Protein AF-A0A0V0YZ65-F1 (afdb_monomer_lite)

InterPro domains:
  IPR001584 Integrase, catalytic core [PS50994] (1-68)
  IPR012337 Ribonuclease H-like superfamily [SSF53098] (2-57)
  IPR036397 Ribonuclease H superfamily [G3DSA:3.30.420.10] (1-64)

Radius of gyration: 11.6 Å; chains: 1; bounding box: 27×29×24 Å

Structure (mmCIF, N/CA/C/O backbone):
data_AF-A0A0V0YZ65-F1
#
_entry.id   AF-A0A0V0YZ65-F1
#
loop_
_atom_site.group_PDB
_atom_site.id
_atom_site.type_symbol
_atom_site.label_atom_id
_atom_site.label_alt_id
_atom_site.label_comp_id
_atom_site.label_asym_id
_atom_site.label_entity_id
_atom_site.label_seq_id
_atom_site.pdbx_PDB_ins_code
_atom_site.Cartn_x
_atom_site.Cartn_y
_atom_site.Cartn_z
_atom_site.occupancy
_atom_site.B_iso_or_equiv
_atom_site.auth_seq_id
_atom_site.auth_comp_id
_atom_site.auth_asym_id
_atom_site.auth_atom_id
_atom_site.pdbx_PDB_model_num
ATOM 1 N N . MET A 1 1 ? 4.701 7.666 5.017 1.00 93.56 1 MET A N 1
ATOM 2 C CA . MET A 1 1 ? 4.743 6.375 4.311 1.00 93.56 1 MET A CA 1
ATOM 3 C C . MET A 1 1 ? 5.654 6.510 3.113 1.00 93.56 1 MET A C 1
ATOM 5 O O . MET A 1 1 ? 5.548 7.503 2.401 1.00 93.56 1 MET A O 1
ATOM 9 N N . THR A 1 2 ? 6.501 5.512 2.891 1.00 96.62 2 THR A N 1
ATOM 10 C CA . THR A 1 2 ? 7.288 5.382 1.664 1.00 96.62 2 THR A CA 1
ATOM 11 C C . THR A 1 2 ? 6.757 4.180 0.901 1.00 96.62 2 THR A C 1
ATOM 13 O O . THR A 1 2 ? 6.715 3.082 1.451 1.00 96.62 2 THR A O 1
ATOM 16 N N . TYR A 1 3 ? 6.332 4.385 -0.340 1.00 96.94 3 TYR A N 1
ATOM 17 C CA . TYR A 1 3 ? 5.976 3.311 -1.259 1.00 96.94 3 TYR A CA 1
ATOM 18 C C . TYR A 1 3 ? 6.985 3.304 -2.400 1.00 96.94 3 TYR A C 1
ATOM 20 O O . TYR A 1 3 ? 7.166 4.316 -3.076 1.00 96.94 3 TYR A O 1
ATOM 28 N N . LEU A 1 4 ? 7.648 2.171 -2.609 1.00 97.00 4 LEU A N 1
ATOM 29 C CA . LEU A 1 4 ? 8.646 2.014 -3.657 1.00 97.00 4 LEU A CA 1
ATOM 30 C C . LEU A 1 4 ? 8.163 0.978 -4.663 1.00 97.00 4 LEU A C 1
ATOM 32 O O . LEU A 1 4 ? 8.011 -0.198 -4.331 1.00 97.00 4 LEU A O 1
ATOM 36 N N . ASN A 1 5 ? 7.993 1.394 -5.915 1.00 95.88 5 ASN A N 1
ATOM 37 C CA . ASN A 1 5 ? 7.867 0.439 -7.002 1.00 95.88 5 ASN A CA 1
ATOM 38 C C . A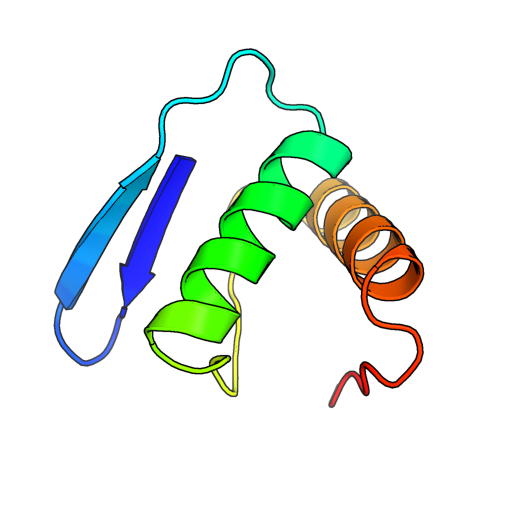SN A 1 5 ? 9.242 -0.199 -7.246 1.00 95.88 5 ASN A C 1
ATOM 40 O O . ASN A 1 5 ? 10.176 0.457 -7.710 1.00 95.88 5 ASN A O 1
ATOM 44 N N . HIS A 1 6 ? 9.377 -1.486 -6.929 1.00 93.00 6 HIS A N 1
ATOM 45 C CA . HIS A 1 6 ? 10.667 -2.165 -7.017 1.00 93.00 6 HIS A CA 1
ATOM 46 C C . HIS A 1 6 ? 11.191 -2.288 -8.458 1.00 93.00 6 HIS A C 1
ATOM 48 O O . HIS A 1 6 ? 12.409 -2.296 -8.652 1.00 93.00 6 HIS A O 1
ATOM 54 N N . PHE A 1 7 ? 10.304 -2.380 -9.453 1.00 92.69 7 PHE A N 1
ATOM 55 C CA . PHE A 1 7 ? 10.681 -2.530 -10.859 1.00 92.69 7 PHE A CA 1
ATOM 56 C C . PHE A 1 7 ? 11.197 -1.211 -11.442 1.00 92.69 7 PHE A C 1
ATOM 58 O O . PHE A 1 7 ? 12.321 -1.155 -11.932 1.00 92.69 7 PHE A O 1
ATOM 65 N N . THR A 1 8 ? 10.418 -0.134 -11.328 1.00 95.06 8 THR A N 1
ATOM 66 C CA . THR A 1 8 ? 10.772 1.171 -11.914 1.00 95.06 8 THR A CA 1
ATOM 67 C C . THR A 1 8 ? 11.663 2.025 -11.016 1.00 95.06 8 THR A C 1
ATOM 69 O O . THR A 1 8 ? 12.151 3.063 -11.452 1.00 95.06 8 THR A O 1
ATOM 72 N N . LYS A 1 9 ? 11.842 1.626 -9.750 1.00 94.50 9 LYS A N 1
ATOM 73 C CA . LYS A 1 9 ? 12.460 2.432 -8.683 1.00 94.50 9 LYS A CA 1
ATOM 74 C C . LYS A 1 9 ? 11.742 3.763 -8.422 1.00 94.50 9 LYS A C 1
ATOM 76 O O . LYS A 1 9 ? 12.290 4.637 -7.756 1.00 94.50 9 LYS A O 1
ATOM 81 N N . PHE A 1 10 ? 10.501 3.906 -8.893 1.00 95.06 10 PHE A N 1
ATOM 82 C CA . PHE A 1 10 ? 9.675 5.076 -8.621 1.00 95.06 10 PHE A CA 1
ATOM 83 C C . PHE A 1 10 ? 9.228 5.087 -7.156 1.00 95.06 10 PHE A C 1
ATOM 85 O O . PHE A 1 10 ? 8.681 4.099 -6.658 1.00 95.06 10 PHE A O 1
ATOM 92 N N . CYS A 1 11 ? 9.467 6.204 -6.472 1.00 96.81 11 CYS A N 1
ATOM 93 C CA . CYS A 1 11 ? 9.208 6.363 -5.047 1.00 96.81 11 CYS A CA 1
ATOM 94 C C . CYS A 1 11 ? 8.088 7.377 -4.818 1.00 96.81 11 CYS A C 1
ATOM 96 O O . CYS A 1 11 ? 8.129 8.487 -5.346 1.00 96.81 11 CYS A O 1
ATOM 98 N N . ILE A 1 12 ? 7.112 6.998 -3.997 1.00 97.06 12 ILE A N 1
ATOM 99 C CA . ILE A 1 12 ? 6.019 7.860 -3.561 1.00 97.06 12 ILE A CA 1
ATOM 100 C C . ILE A 1 12 ? 6.175 8.087 -2.062 1.00 97.06 12 ILE A C 1
ATOM 102 O O . ILE A 1 12 ? 6.201 7.142 -1.266 1.00 97.06 12 ILE A O 1
ATOM 106 N N . LEU A 1 13 ? 6.255 9.358 -1.682 1.00 97.31 13 LEU A N 1
ATOM 107 C CA . LEU A 1 13 ? 6.285 9.793 -0.293 1.00 97.31 13 LEU A CA 1
ATOM 108 C C . LEU A 1 13 ? 4.922 10.377 0.056 1.00 97.31 13 LEU A C 1
ATOM 110 O O . LEU A 1 13 ? 4.499 11.369 -0.530 1.00 97.31 13 LEU A O 1
ATOM 114 N N . SER A 1 14 ? 4.245 9.762 1.021 1.00 95.94 14 SER A N 1
ATOM 115 C CA . SER A 1 14 ? 2.954 10.243 1.509 1.00 95.94 14 SER A CA 1
ATOM 116 C C . SER A 1 14 ? 3.065 10.593 2.992 1.00 95.94 14 SER A C 1
ATOM 118 O O . SER A 1 14 ? 3.418 9.713 3.791 1.00 95.94 14 SER A O 1
ATOM 120 N N . PRO A 1 15 ? 2.839 11.856 3.397 1.00 96.81 15 PRO A N 1
ATOM 121 C CA . PRO A 1 15 ? 2.869 12.226 4.805 1.00 96.81 15 PRO A CA 1
ATOM 122 C C . PRO A 1 15 ? 1.735 11.517 5.550 1.00 96.81 15 PRO A C 1
ATOM 124 O O . PRO A 1 15 ? 0.621 11.411 5.042 1.00 96.81 15 PRO A O 1
ATOM 127 N N . LEU A 1 16 ? 2.034 11.038 6.757 1.00 97.12 16 LEU A N 1
ATOM 128 C CA . LEU A 1 16 ? 1.046 10.439 7.649 1.00 97.12 16 LEU A CA 1
ATOM 129 C C . LEU A 1 16 ? 0.965 11.258 8.936 1.00 97.12 16 LEU A C 1
ATOM 131 O O . LEU A 1 16 ? 1.998 11.657 9.477 1.00 97.12 16 LEU A O 1
ATOM 135 N N . LYS A 1 17 ? -0.248 11.463 9.441 1.00 97.50 17 LYS A N 1
ATOM 136 C CA . LYS A 1 17 ? -0.514 12.031 10.767 1.00 97.50 17 LYS A CA 1
ATOM 137 C C . LYS A 1 17 ? -0.295 10.989 11.864 1.00 97.50 17 LYS A C 1
ATOM 139 O O . LYS A 1 17 ? 0.089 11.339 12.977 1.00 97.50 17 LYS A O 1
ATOM 144 N N . SER A 1 18 ? -0.521 9.714 11.554 1.00 95.94 18 SER A N 1
ATOM 145 C CA . SER A 1 18 ? -0.355 8.582 12.462 1.00 95.94 18 SER A CA 1
ATOM 146 C C . SER A 1 18 ? 0.161 7.339 11.728 1.00 95.94 18 SER A C 1
ATOM 148 O O . SER A 1 18 ? 0.064 7.222 10.512 1.00 95.94 18 SER A O 1
ATOM 150 N N . LYS A 1 19 ? 0.694 6.359 12.466 1.00 93.25 19 LYS A N 1
ATOM 151 C CA . LYS A 1 19 ? 1.071 5.046 11.903 1.00 93.25 19 LYS A CA 1
ATOM 152 C C . LYS A 1 19 ? -0.081 4.031 11.943 1.00 93.25 19 LYS A C 1
ATOM 154 O O . LYS A 1 19 ? 0.166 2.831 11.908 1.00 93.25 19 LYS A O 1
ATOM 159 N N . ARG A 1 20 ? -1.332 4.482 12.089 1.00 96.50 20 ARG A N 1
ATOM 160 C CA . ARG A 1 20 ? -2.492 3.583 12.174 1.00 96.50 20 ARG A CA 1
ATOM 161 C C . ARG A 1 20 ? -2.722 2.897 10.825 1.00 96.50 20 ARG A C 1
ATOM 163 O O . ARG A 1 20 ? -2.558 3.522 9.779 1.00 96.50 20 ARG A O 1
ATOM 170 N N . ALA A 1 21 ? -3.122 1.625 10.860 1.00 96.88 21 ALA A N 1
ATOM 171 C CA . ALA A 1 21 ? -3.348 0.821 9.658 1.00 96.88 21 ALA A CA 1
ATOM 172 C C . ALA A 1 21 ? -4.389 1.447 8.715 1.00 96.88 21 ALA A C 1
ATOM 174 O O . ALA A 1 21 ? -4.175 1.449 7.510 1.00 96.88 21 ALA A O 1
ATOM 175 N N . GLU A 1 22 ? -5.443 2.050 9.270 1.00 97.38 22 GLU A N 1
ATOM 176 C CA . GLU A 1 22 ? -6.497 2.778 8.547 1.00 97.38 22 GLU A CA 1
ATOM 177 C C . GLU A 1 22 ? -5.922 3.862 7.617 1.00 97.38 22 GLU A C 1
ATOM 179 O O . GLU A 1 22 ? -6.215 3.912 6.423 1.00 97.38 22 GLU A O 1
ATOM 184 N N . GLU A 1 23 ? -5.032 4.708 8.145 1.00 97.62 23 GLU A N 1
ATOM 185 C CA . GLU A 1 23 ? -4.433 5.804 7.381 1.00 97.62 23 GLU A CA 1
ATOM 186 C C . GLU A 1 23 ? -3.471 5.276 6.308 1.00 97.62 23 GLU A C 1
ATOM 188 O O . GLU A 1 23 ? -3.453 5.767 5.178 1.00 97.62 23 GLU A O 1
ATOM 193 N N . VAL A 1 24 ? -2.701 4.233 6.633 1.00 97.00 24 VAL A N 1
ATOM 194 C CA . VAL A 1 24 ? -1.801 3.580 5.672 1.00 97.00 24 VAL A CA 1
ATOM 195 C C . VAL A 1 24 ? -2.590 2.904 4.547 1.00 97.00 24 VAL A C 1
ATOM 197 O O . VAL A 1 24 ? -2.217 3.045 3.383 1.00 97.00 24 VAL A O 1
ATOM 200 N N . ALA A 1 25 ? -3.687 2.216 4.865 1.00 96.81 25 ALA A N 1
ATOM 201 C CA . ALA A 1 25 ? -4.576 1.590 3.890 1.00 96.81 25 ALA A CA 1
ATOM 202 C C . ALA A 1 25 ? -5.203 2.634 2.956 1.00 96.81 25 ALA A C 1
ATOM 204 O O . ALA A 1 25 ? -5.178 2.454 1.739 1.00 96.81 25 ALA A O 1
ATOM 205 N N . SER A 1 26 ? -5.667 3.761 3.505 1.00 96.88 26 SER A N 1
ATOM 206 C CA . SER A 1 26 ? -6.180 4.889 2.719 1.00 96.88 26 SER A CA 1
ATOM 207 C C . SER A 1 26 ? -5.140 5.413 1.716 1.00 96.88 26 SER A C 1
ATOM 209 O O . SER A 1 26 ? -5.442 5.572 0.531 1.00 96.88 26 SER A O 1
ATOM 211 N N . LYS A 1 27 ? -3.885 5.601 2.150 1.00 97.06 27 LYS A N 1
ATOM 212 C CA . LYS A 1 27 ? -2.794 6.045 1.263 1.00 97.06 27 LYS A CA 1
ATOM 213 C C . LYS A 1 27 ? -2.355 5.000 0.245 1.00 97.06 27 LYS A C 1
ATOM 215 O O . LYS A 1 27 ? -2.023 5.365 -0.880 1.00 97.06 27 LYS A O 1
ATOM 220 N N . LEU A 1 28 ? -2.381 3.717 0.593 1.00 96.31 28 LEU A N 1
ATOM 221 C CA . LEU A 1 28 ? -2.145 2.638 -0.368 1.00 96.31 28 LEU A CA 1
ATOM 222 C C . LEU A 1 28 ? -3.228 2.598 -1.445 1.00 96.31 28 LEU A C 1
ATOM 224 O O . LEU A 1 28 ? -2.901 2.488 -2.624 1.00 96.31 28 LEU A O 1
ATOM 228 N N . LEU A 1 29 ? -4.497 2.738 -1.059 1.00 96.06 29 LEU A N 1
ATOM 229 C CA . LEU A 1 29 ? -5.613 2.747 -1.999 1.00 96.06 29 LEU A CA 1
ATOM 230 C C . LEU A 1 29 ? -5.503 3.915 -2.990 1.00 96.06 29 LEU A C 1
ATOM 232 O O . LEU A 1 29 ? -5.671 3.710 -4.188 1.00 96.06 29 LEU A O 1
ATOM 236 N N . GLU A 1 30 ? -5.138 5.110 -2.517 1.00 96.69 30 GLU A N 1
ATOM 237 C CA . GLU A 1 30 ? -4.865 6.278 -3.371 1.00 96.69 30 GLU A CA 1
ATOM 238 C C . GLU A 1 30 ? -3.782 5.975 -4.426 1.00 96.69 30 GLU A C 1
ATOM 240 O O . GLU A 1 30 ? -3.955 6.262 -5.615 1.00 96.69 30 GLU A O 1
ATOM 245 N N . ILE A 1 31 ? -2.691 5.319 -4.015 1.00 96.19 31 ILE A N 1
ATOM 246 C CA . ILE A 1 31 ? -1.612 4.896 -4.920 1.00 96.19 31 ILE A CA 1
ATOM 247 C C . ILE A 1 31 ? -2.123 3.865 -5.934 1.00 96.19 31 ILE A C 1
ATOM 249 O O . ILE A 1 31 ? -1.845 3.998 -7.126 1.00 96.19 31 ILE A O 1
ATOM 253 N N . PHE A 1 32 ? -2.884 2.862 -5.494 1.00 94.81 32 PHE A N 1
ATOM 254 C CA . PHE A 1 32 ? -3.397 1.804 -6.369 1.00 94.81 32 PHE A CA 1
ATOM 255 C C . PHE A 1 32 ? -4.392 2.326 -7.401 1.00 94.81 32 PHE A C 1
ATOM 257 O O . PHE A 1 32 ? -4.379 1.873 -8.541 1.00 94.81 32 PHE A O 1
ATOM 264 N N . LEU A 1 33 ? -5.225 3.298 -7.033 1.00 95.06 33 LEU A N 1
ATOM 265 C CA . LEU A 1 33 ? -6.155 3.932 -7.965 1.00 95.06 33 LEU A CA 1
ATOM 266 C C . LEU A 1 33 ? -5.440 4.848 -8.969 1.00 95.06 33 LEU A C 1
ATOM 268 O O . LEU A 1 33 ? -5.918 5.011 -10.087 1.00 95.06 33 LEU A O 1
ATOM 272 N N . THR A 1 34 ? -4.287 5.411 -8.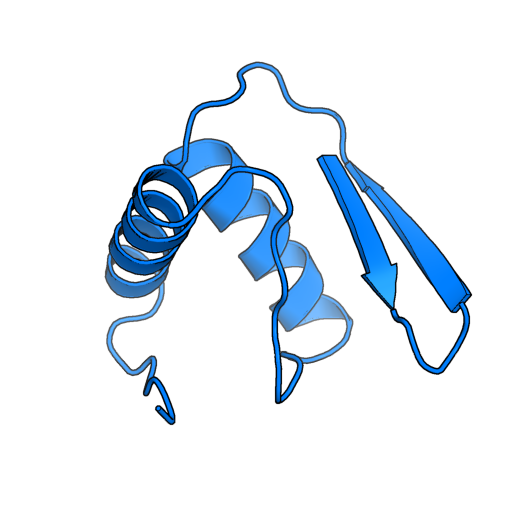597 1.00 96.06 34 THR A N 1
ATOM 273 C CA . THR A 1 34 ? -3.510 6.308 -9.469 1.00 96.06 34 THR A CA 1
ATOM 274 C C . THR A 1 34 ? -2.601 5.547 -10.437 1.00 96.06 34 THR A C 1
ATOM 276 O O . THR A 1 34 ? -2.499 5.909 -11.606 1.00 96.06 34 THR A O 1
ATOM 279 N N . PHE A 1 35 ? -1.923 4.498 -9.964 1.00 93.69 35 PHE A N 1
ATOM 280 C CA . PHE A 1 35 ? -0.870 3.797 -10.715 1.00 93.69 35 PHE A CA 1
ATOM 281 C C . PHE A 1 35 ? -1.202 2.335 -11.040 1.00 93.69 35 PHE A C 1
ATOM 283 O O . PHE A 1 35 ? -0.436 1.675 -11.741 1.00 93.69 35 PHE A O 1
ATOM 290 N N . GLY A 1 36 ? -2.322 1.823 -10.531 1.00 92.38 36 GLY A N 1
ATOM 291 C CA . GLY A 1 36 ? -2.652 0.402 -10.531 1.00 92.38 36 GLY A CA 1
ATOM 292 C C . GLY A 1 36 ? -2.173 -0.310 -9.261 1.00 92.38 36 GLY A C 1
ATOM 293 O O . GLY A 1 36 ? -1.175 0.061 -8.638 1.00 92.38 36 GLY A O 1
ATOM 294 N N . ALA A 1 37 ? -2.898 -1.359 -8.871 1.00 91.50 37 ALA A N 1
ATOM 295 C CA . ALA A 1 37 ? -2.507 -2.227 -7.766 1.00 91.50 37 ALA A CA 1
ATOM 296 C C . ALA A 1 37 ? -1.372 -3.181 -8.199 1.00 91.50 37 ALA A C 1
ATOM 298 O O . ALA A 1 37 ? -1.438 -3.751 -9.292 1.0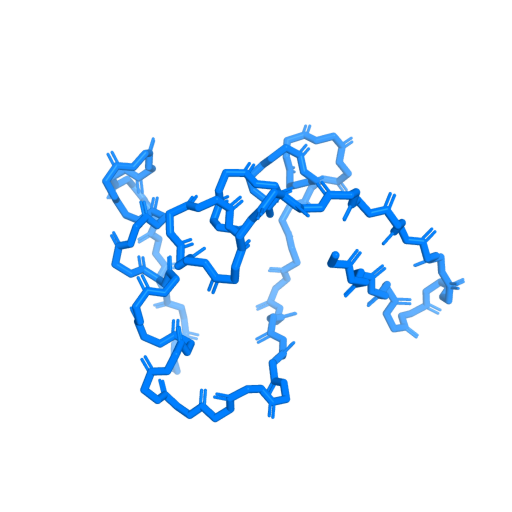0 91.50 37 ALA A O 1
ATOM 299 N N . PRO A 1 38 ? -0.336 -3.390 -7.367 1.00 92.06 38 PRO A N 1
ATOM 300 C CA . PRO A 1 38 ? 0.722 -4.344 -7.672 1.00 92.06 38 PRO A CA 1
ATOM 301 C C . PRO A 1 38 ? 0.231 -5.787 -7.484 1.00 92.06 38 PRO A C 1
ATOM 303 O O . PRO A 1 38 ? -0.606 -6.058 -6.626 1.00 92.06 38 PRO A O 1
ATOM 306 N N . SER A 1 39 ? 0.816 -6.742 -8.213 1.00 90.50 39 SER A N 1
ATOM 307 C CA . SER A 1 39 ? 0.558 -8.174 -7.973 1.00 90.50 39 SER A CA 1
ATOM 308 C C . SER A 1 39 ? 1.120 -8.664 -6.636 1.00 90.50 39 SER A C 1
ATOM 310 O O . SER A 1 39 ? 0.614 -9.628 -6.076 1.00 90.50 39 SER A O 1
ATOM 312 N N . ILE A 1 40 ? 2.179 -8.019 -6.135 1.00 90.88 40 ILE A N 1
ATOM 313 C CA . ILE A 1 40 ? 2.822 -8.346 -4.861 1.00 90.88 40 ILE A CA 1
ATOM 314 C C . ILE A 1 40 ? 3.057 -7.045 -4.095 1.00 90.88 40 ILE A C 1
ATOM 316 O O . ILE A 1 40 ? 3.711 -6.132 -4.599 1.00 90.88 40 ILE A O 1
ATOM 320 N N . LEU A 1 41 ? 2.558 -6.983 -2.862 1.00 92.12 41 LEU A N 1
ATOM 321 C CA . LEU A 1 41 ? 2.819 -5.900 -1.919 1.00 92.12 41 LEU A CA 1
ATOM 322 C C . LEU A 1 41 ? 3.660 -6.439 -0.758 1.00 92.12 41 LEU A C 1
ATOM 324 O O . LEU A 1 41 ? 3.256 -7.389 -0.091 1.00 92.12 41 LEU A O 1
ATOM 328 N N . GLN A 1 42 ? 4.822 -5.834 -0.509 1.00 92.75 42 GLN A N 1
ATOM 329 C CA . GLN A 1 42 ? 5.728 -6.222 0.576 1.00 92.75 42 GLN A CA 1
ATOM 330 C C . GLN A 1 42 ? 5.779 -5.124 1.643 1.00 92.75 42 GLN A C 1
ATOM 332 O O . GLN A 1 42 ? 5.844 -3.941 1.313 1.00 92.75 42 GLN A O 1
ATOM 337 N N . SER A 1 43 ? 5.768 -5.516 2.920 1.00 93.06 43 SER A N 1
ATOM 338 C CA . SER A 1 43 ? 5.878 -4.606 4.066 1.00 93.06 43 SER A CA 1
ATOM 339 C C . SER A 1 43 ? 7.016 -5.028 4.991 1.00 93.06 43 SER A C 1
ATOM 341 O O . SER A 1 43 ? 7.240 -6.219 5.201 1.00 93.06 43 SER A O 1
ATOM 343 N N . ASP A 1 44 ? 7.701 -4.047 5.573 1.00 92.81 44 ASP A N 1
ATOM 344 C CA . ASP A 1 44 ? 8.747 -4.210 6.587 1.00 92.81 44 ASP A CA 1
ATOM 345 C C . ASP A 1 44 ? 8.210 -4.145 8.031 1.00 92.81 44 ASP A C 1
ATOM 347 O O . ASP A 1 44 ? 8.927 -4.461 8.976 1.00 92.81 44 ASP A O 1
ATOM 351 N N . ASN A 1 45 ? 6.931 -3.804 8.223 1.00 89.75 45 ASN A N 1
ATOM 352 C CA . ASN A 1 45 ? 6.314 -3.601 9.543 1.00 89.75 45 ASN A CA 1
ATOM 353 C C . ASN A 1 45 ? 5.779 -4.899 10.181 1.00 89.75 45 ASN A C 1
ATOM 355 O O . ASN A 1 45 ? 4.938 -4.868 11.079 1.00 89.75 45 ASN A O 1
ATOM 359 N N . GLY A 1 46 ? 6.250 -6.055 9.714 1.00 93.06 46 GLY A N 1
ATOM 360 C CA . GLY A 1 46 ? 5.841 -7.359 10.222 1.00 93.06 46 GLY A CA 1
ATOM 361 C C . GLY A 1 46 ? 4.435 -7.799 9.791 1.00 93.06 46 GLY A C 1
ATOM 362 O O . GLY A 1 46 ? 3.652 -7.067 9.176 1.00 93.06 46 GLY A O 1
ATOM 363 N N . ARG A 1 47 ? 4.119 -9.060 10.103 1.00 92.69 47 ARG A N 1
ATOM 364 C CA . ARG A 1 47 ? 2.886 -9.726 9.654 1.00 92.69 47 ARG A CA 1
ATOM 365 C C . ARG A 1 47 ? 1.627 -9.150 10.300 1.00 92.69 47 ARG A C 1
ATOM 367 O O . ARG A 1 47 ? 0.629 -8.984 9.612 1.00 92.69 47 ARG A O 1
ATOM 374 N N . GLU A 1 48 ? 1.669 -8.848 11.597 1.00 94.88 48 GLU A N 1
ATOM 375 C CA . GLU A 1 48 ? 0.510 -8.331 12.336 1.00 94.88 48 GLU A CA 1
ATOM 376 C C . GLU A 1 48 ? 0.015 -7.006 11.746 1.00 94.88 48 GLU A C 1
ATOM 378 O O . GLU A 1 48 ? -1.159 -6.871 11.408 1.00 94.88 48 GLU A O 1
ATOM 383 N N . PHE A 1 49 ? 0.932 -6.065 11.511 1.00 93.94 49 PHE A N 1
ATOM 384 C CA . PHE A 1 49 ? 0.593 -4.783 10.905 1.00 93.94 49 PHE A CA 1
ATOM 385 C C . PHE A 1 49 ? 0.120 -4.929 9.455 1.00 93.94 49 PHE A C 1
ATOM 387 O O . PHE A 1 49 ? -0.848 -4.289 9.047 1.00 93.94 49 PHE A O 1
ATOM 394 N N . SER A 1 50 ? 0.759 -5.815 8.684 1.00 93.81 50 SER A N 1
ATOM 395 C CA . SER A 1 50 ? 0.337 -6.118 7.310 1.00 93.81 50 SER A CA 1
ATOM 396 C C . SER A 1 50 ? -1.098 -6.652 7.267 1.00 93.81 50 SER A C 1
ATOM 398 O O . SER A 1 50 ? -1.895 -6.218 6.438 1.00 93.81 50 SER A O 1
ATOM 400 N N . ASN A 1 51 ? -1.457 -7.541 8.197 1.00 94.25 51 ASN A N 1
ATOM 401 C CA . ASN A 1 51 ? -2.812 -8.074 8.312 1.00 94.25 51 ASN A CA 1
ATOM 402 C C . ASN A 1 51 ? -3.825 -6.992 8.702 1.00 94.25 51 ASN A C 1
ATOM 404 O O . ASN A 1 51 ? -4.932 -6.989 8.166 1.00 94.25 51 ASN A O 1
ATOM 408 N N . ALA A 1 52 ? -3.450 -6.061 9.585 1.00 96.50 52 ALA A N 1
ATOM 409 C CA . ALA A 1 52 ? -4.299 -4.926 9.935 1.00 96.50 52 ALA A CA 1
ATOM 410 C C . ALA A 1 52 ? -4.574 -4.033 8.713 1.00 96.50 52 ALA A C 1
ATOM 412 O O . ALA A 1 52 ? -5.725 -3.713 8.444 1.00 96.50 52 ALA A O 1
ATOM 413 N N . ILE A 1 53 ? -3.552 -3.708 7.911 1.00 95.56 53 ILE A N 1
ATOM 414 C CA . ILE A 1 53 ? -3.736 -2.947 6.660 1.00 95.56 53 ILE A CA 1
ATOM 415 C C . ILE A 1 53 ? -4.660 -3.693 5.697 1.00 95.56 53 ILE A C 1
ATOM 417 O O . ILE A 1 53 ? -5.535 -3.083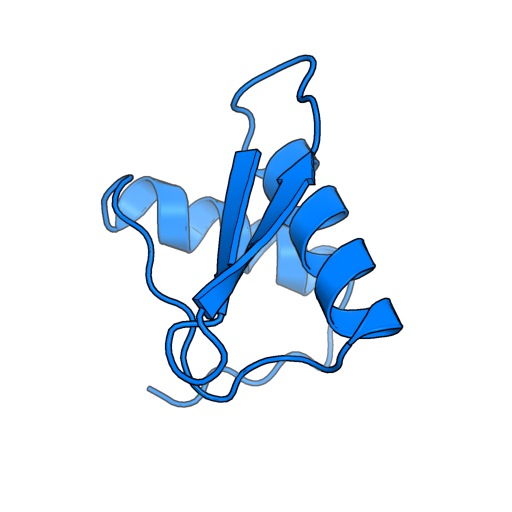 5.094 1.00 95.56 53 ILE A O 1
ATOM 421 N N . ILE A 1 54 ? -4.480 -5.005 5.540 1.00 93.88 54 ILE A N 1
ATOM 422 C CA . ILE A 1 54 ? -5.330 -5.823 4.668 1.00 93.88 54 ILE A CA 1
ATOM 423 C C . ILE A 1 54 ? -6.788 -5.799 5.142 1.00 93.88 54 ILE A C 1
ATOM 425 O O . ILE A 1 54 ? -7.691 -5.719 4.310 1.00 93.88 54 ILE A O 1
ATOM 429 N N . ALA A 1 55 ? -7.027 -5.874 6.453 1.00 95.31 55 ALA A N 1
ATOM 430 C CA . ALA A 1 55 ? -8.370 -5.780 7.014 1.00 95.31 55 ALA A CA 1
ATOM 431 C C . ALA A 1 55 ? -9.015 -4.428 6.677 1.00 95.31 55 ALA A C 1
ATOM 433 O O . ALA A 1 55 ? -10.136 -4.411 6.177 1.00 95.31 55 ALA A O 1
ATOM 434 N N . GLU A 1 56 ? -8.281 -3.326 6.847 1.00 97.06 56 GLU A N 1
ATOM 435 C CA . GLU A 1 56 ? -8.739 -1.979 6.482 1.00 97.06 56 GLU A CA 1
ATOM 436 C C . GLU A 1 56 ? -8.967 -1.833 4.969 1.00 97.06 56 GLU A C 1
ATOM 438 O O . GLU A 1 56 ? -9.986 -1.310 4.535 1.00 97.06 56 GLU A O 1
ATOM 443 N N . LEU A 1 57 ? -8.081 -2.367 4.125 1.00 94.81 57 LEU A N 1
ATOM 444 C CA . LEU A 1 57 ? -8.279 -2.343 2.673 1.00 94.81 57 LEU A CA 1
ATOM 445 C C . LEU A 1 57 ? -9.549 -3.093 2.252 1.00 94.81 57 LEU A C 1
ATOM 447 O O . LEU A 1 57 ? -10.230 -2.645 1.335 1.00 94.81 57 LEU A O 1
ATOM 451 N N . LYS A 1 58 ? -9.900 -4.196 2.924 1.00 94.50 58 LYS A N 1
ATOM 452 C CA . LYS A 1 58 ? -11.139 -4.942 2.650 1.00 94.50 58 LYS A CA 1
ATOM 453 C C . LYS A 1 58 ? -12.404 -4.179 3.034 1.00 94.50 58 LYS A C 1
ATOM 455 O O . LYS A 1 58 ? -13.441 -4.431 2.427 1.00 94.50 58 LYS A O 1
ATOM 460 N N . THR A 1 59 ? -12.351 -3.266 4.008 1.00 95.12 59 THR A N 1
ATOM 461 C CA . THR A 1 59 ? -13.523 -2.437 4.338 1.00 95.12 59 THR A CA 1
ATOM 462 C C . THR A 1 59 ? -13.810 -1.440 3.217 1.00 95.12 59 THR A C 1
ATOM 464 O O . THR A 1 59 ? -14.966 -1.258 2.839 1.00 95.12 59 THR A O 1
ATOM 467 N N . CYS A 1 60 ? -12.764 -0.8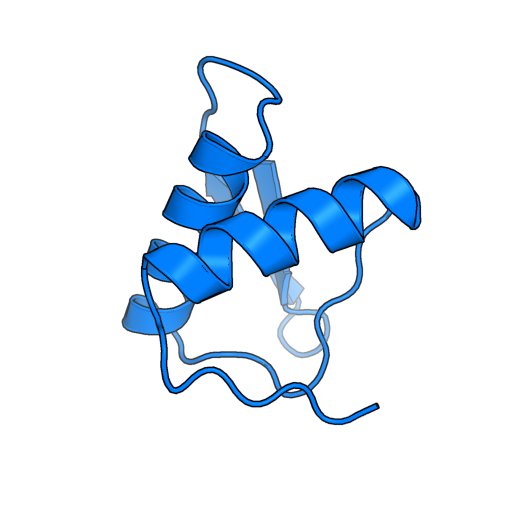47 2.631 1.00 91.00 60 CYS A N 1
ATOM 468 C CA . CYS A 1 60 ? -12.888 0.096 1.519 1.00 91.00 60 CYS A CA 1
ATOM 469 C C . CYS A 1 60 ? -13.060 -0.588 0.152 1.00 91.00 60 CYS A C 1
ATOM 471 O O . CYS A 1 60 ? -13.656 -0.009 -0.754 1.00 91.00 60 CYS A O 1
ATOM 473 N N . TRP A 1 61 ? -12.537 -1.806 -0.009 1.00 92.19 61 TRP A N 1
ATOM 474 C CA . TRP A 1 61 ? -12.593 -2.596 -1.240 1.00 92.19 61 TRP A CA 1
ATOM 475 C C . TRP A 1 61 ? -13.060 -4.034 -0.939 1.00 92.19 61 TRP A C 1
ATOM 477 O O . TRP A 1 61 ? -12.241 -4.950 -0.845 1.00 92.19 61 TRP A O 1
ATOM 487 N N . PRO A 1 62 ? -14.384 -4.264 -0.829 1.00 89.94 62 PRO A N 1
ATOM 488 C CA . PRO A 1 62 ? -14.939 -5.575 -0.468 1.00 89.94 62 PRO A CA 1
ATOM 489 C C . PRO A 1 62 ? -14.585 -6.702 -1.449 1.00 89.94 62 PRO A C 1
ATOM 491 O O . PRO A 1 62 ? -14.391 -7.845 -1.046 1.00 89.94 62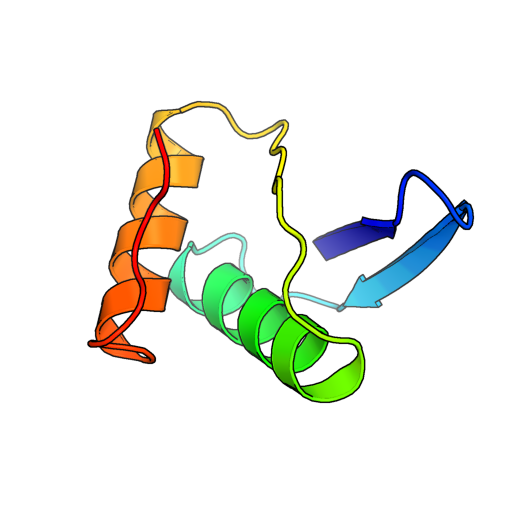 PRO A O 1
ATOM 494 N N . GLU A 1 63 ? -14.435 -6.368 -2.734 1.00 90.38 63 GLU A N 1
ATOM 495 C CA . GLU A 1 63 ? -14.072 -7.305 -3.808 1.00 90.38 63 GLU A CA 1
ATOM 496 C C . GLU A 1 63 ? -12.566 -7.635 -3.862 1.00 90.38 63 GLU A C 1
ATOM 498 O O . GLU A 1 63 ? -12.112 -8.324 -4.781 1.00 90.38 63 GLU A O 1
ATOM 503 N N . LEU A 1 64 ? -11.763 -7.140 -2.911 1.00 88.81 64 LEU A N 1
ATOM 504 C CA . LEU A 1 64 ? -10.327 -7.399 -2.857 1.00 88.81 64 LEU A CA 1
ATOM 505 C C . LEU A 1 64 ? -10.050 -8.895 -2.647 1.00 88.81 64 LEU A C 1
ATOM 507 O O . LEU A 1 64 ? -10.275 -9.456 -1.570 1.00 88.81 64 LEU A O 1
ATOM 511 N N . LYS A 1 65 ? -9.472 -9.534 -3.668 1.00 85.75 65 LYS A N 1
ATOM 512 C CA . LYS A 1 65 ? -9.006 -10.923 -3.608 1.00 85.75 65 LYS A CA 1
ATOM 513 C C . LYS A 1 65 ? -7.518 -10.959 -3.294 1.00 85.75 65 LYS A C 1
ATOM 515 O O . LYS A 1 65 ? -6.709 -10.387 -4.017 1.00 85.75 65 LYS A O 1
ATOM 520 N N . LEU A 1 66 ? -7.164 -11.660 -2.223 1.00 82.94 66 LEU A N 1
ATOM 521 C CA . LEU A 1 66 ? -5.773 -11.944 -1.884 1.00 82.94 66 LEU A CA 1
ATOM 522 C C . LEU A 1 66 ? -5.368 -13.238 -2.582 1.00 82.94 66 LEU A C 1
ATOM 524 O O . LEU A 1 66 ? -6.027 -14.261 -2.406 1.00 82.94 66 LEU A O 1
ATOM 528 N N . VAL A 1 67 ? -4.295 -13.184 -3.362 1.00 74.44 67 VAL A N 1
ATOM 529 C CA . VAL A 1 67 ? -3.669 -14.374 -3.939 1.00 74.44 67 VAL A CA 1
ATOM 530 C C . VAL A 1 67 ? -2.513 -14.741 -3.014 1.00 74.44 67 VAL A C 1
ATOM 532 O O . VAL A 1 67 ? -1.544 -13.989 -2.920 1.00 74.44 67 VAL A O 1
ATOM 535 N N . THR A 1 68 ? -2.677 -15.828 -2.260 1.00 60.34 68 THR A N 1
ATOM 536 C CA . THR A 1 68 ? -1.687 -16.365 -1.310 1.00 60.34 68 THR A CA 1
ATOM 537 C C . THR A 1 68 ? -0.979 -17.575 -1.876 1.00 60.34 68 THR A C 1
ATOM 539 O O . THR A 1 68 ? -1.701 -18.403 -2.478 1.00 60.34 68 THR A O 1
#

pLDDT: mean 93.5, std 5.48, range [60.34, 97.62]

Secondary structure (DSSP, 8-state):
-EEE-TTT--EEE---S---HHHHHHHHHHHHHHH---S----SSHHHHHHHHHHHHHHH-TT-----

Organism: Trichinella britovi (NCBI:txid45882)

Sequence (68 aa):
MTYLNHFTKFCILSPLKSKRAEEVASKLLEIFLTFGAPSILQSDNGREFSNAIIAELKTCWPELKLVT

Foldseek 3Di:
DWDADPPVRDIDDDDDPDPQLLRVLVVLVVVCVVPNDDLDDDDPPDDVSVVRNVVNNCVVPVVDDDDD